Protein AF-A0A353CDD3-F1 (afdb_monomer_lite)

Foldseek 3Di:
DDDDPPPPPDPPDPPPVCPPDPDDPQLLPPQDDDPVLVVQLVVLCVVLPDDVVVVVLVVVQVVCVVVVNHDPVSVVVVVVVVVVVVVSSVVSNVSNVVSDDPVSVVVSVVVVVVVVVVVVVVVVVVVVVVVVVVVCVVVVNPDPDDPPDD

Sequence (150 aa):
MRGEGFGKGMRDGHGKGMRGGKHGGFGLRGIELTEAQKEQLKAIREANKPDPAIREEMKTIMMARRDGTITEEQKARVQTLRAQQMEKAQAVRAQVDAILTPEQKQQIETRKQEMRQKMEERRQQWQQRREEFKQRKEAGETKPAEKAAI

Structure (mmCIF, N/CA/C/O backbone):
data_AF-A0A353CDD3-F1
#
_entry.id   AF-A0A353CDD3-F1
#
loop_
_atom_site.group_PDB
_atom_site.id
_atom_site.type_symbol
_atom_site.label_atom_id
_atom_site.label_alt_id
_atom_site.label_comp_id
_atom_site.label_asym_id
_atom_site.label_entity_id
_atom_site.label_seq_id
_atom_site.pdbx_PDB_ins_code
_atom_site.Cartn_x
_atom_site.Cartn_y
_atom_site.Cartn_z
_atom_site.occupancy
_atom_site.B_iso_or_equiv
_atom_site.auth_seq_id
_atom_site.auth_comp_id
_atom_site.auth_asym_id
_atom_site.auth_atom_id
_atom_site.pdbx_PDB_model_num
ATOM 1 N N . MET A 1 1 ? -5.934 -13.709 -53.812 1.00 37.94 1 MET A N 1
ATOM 2 C CA . MET A 1 1 ? -6.498 -14.072 -52.494 1.00 37.94 1 MET A CA 1
ATOM 3 C C . MET A 1 1 ? -5.456 -13.774 -51.428 1.00 37.94 1 MET A C 1
ATOM 5 O O . MET A 1 1 ? -4.415 -14.415 -51.417 1.00 37.94 1 MET A O 1
ATOM 9 N N . ARG A 1 2 ? -5.671 -12.740 -50.610 1.00 40.97 2 ARG A N 1
ATOM 10 C CA . ARG A 1 2 ? -4.808 -12.384 -49.476 1.00 40.97 2 ARG A CA 1
ATOM 11 C C . ARG A 1 2 ? -5.759 -12.172 -48.299 1.00 40.97 2 ARG A C 1
ATOM 13 O O . ARG A 1 2 ? -6.581 -11.266 -48.355 1.00 40.97 2 ARG A O 1
ATOM 20 N N . GLY A 1 3 ? -5.726 -13.113 -47.357 1.00 35.84 3 GLY A N 1
ATOM 21 C CA . GLY A 1 3 ? -6.681 -13.233 -46.260 1.00 35.84 3 GLY A CA 1
ATOM 22 C C . GLY A 1 3 ? -6.722 -11.983 -45.391 1.00 35.84 3 GLY A C 1
ATOM 23 O O . GLY A 1 3 ? -5.690 -11.414 -45.036 1.00 35.84 3 GLY A O 1
ATOM 24 N N . GLU A 1 4 ? -7.943 -11.579 -45.084 1.00 37.47 4 GLU A N 1
ATOM 25 C CA . GLU A 1 4 ? -8.316 -10.460 -44.242 1.00 37.47 4 GLU A CA 1
ATOM 26 C C . GLU A 1 4 ? -7.745 -10.599 -42.821 1.00 37.47 4 GLU A C 1
ATOM 28 O O . GLU A 1 4 ? -8.157 -11.445 -42.028 1.00 37.47 4 GLU A O 1
ATOM 33 N N . GLY A 1 5 ? -6.802 -9.726 -42.470 1.00 35.28 5 GLY A N 1
ATOM 34 C CA . GLY A 1 5 ? -6.335 -9.553 -41.097 1.00 35.28 5 GLY A CA 1
ATOM 35 C C . GLY A 1 5 ? -7.300 -8.685 -40.291 1.00 35.28 5 GLY A C 1
ATOM 36 O O . GLY A 1 5 ? -6.998 -7.527 -40.007 1.00 35.28 5 GLY A O 1
ATOM 37 N N . PHE A 1 6 ? -8.456 -9.226 -39.902 1.00 37.97 6 PHE A N 1
ATOM 38 C CA . PHE A 1 6 ? -9.333 -8.581 -38.922 1.00 37.97 6 PHE A CA 1
ATOM 39 C C . PHE A 1 6 ? -8.887 -8.916 -37.497 1.00 37.97 6 PHE A C 1
ATOM 41 O O . PHE A 1 6 ? -9.201 -9.959 -36.934 1.00 37.97 6 PHE A O 1
ATOM 48 N N . GLY A 1 7 ? -8.164 -7.971 -36.897 1.00 37.22 7 GLY A N 1
ATOM 49 C CA . GLY A 1 7 ? -7.859 -7.933 -35.466 1.00 37.22 7 GLY A CA 1
ATOM 50 C C . GLY A 1 7 ? -7.893 -6.514 -34.901 1.00 37.22 7 GLY A C 1
ATOM 51 O O . GLY A 1 7 ? -7.254 -6.236 -33.893 1.00 3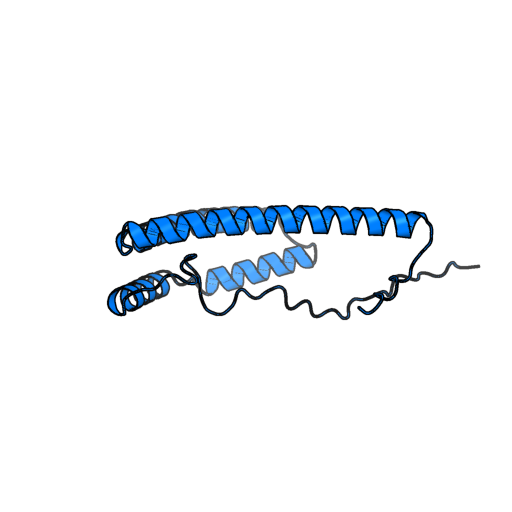7.22 7 GLY A O 1
ATOM 52 N N . LYS A 1 8 ? -8.610 -5.590 -35.553 1.00 43.03 8 LYS A N 1
ATOM 53 C CA . LYS A 1 8 ? -8.882 -4.243 -35.036 1.00 43.03 8 LYS A CA 1
ATOM 54 C C . LYS A 1 8 ? -10.191 -4.279 -34.245 1.00 43.03 8 LYS A C 1
ATOM 56 O O . LYS A 1 8 ? -11.201 -3.727 -34.655 1.00 43.03 8 LYS A O 1
ATOM 61 N N . GLY A 1 9 ? -10.173 -5.012 -33.135 1.00 35.81 9 GLY A N 1
ATOM 62 C CA . GLY A 1 9 ? -11.279 -5.098 -32.187 1.00 35.81 9 GLY A CA 1
ATOM 63 C C . GLY A 1 9 ? -10.868 -4.493 -30.851 1.00 35.81 9 GLY A C 1
ATOM 64 O O . GLY A 1 9 ? -10.059 -5.072 -30.137 1.00 35.81 9 GLY A O 1
ATOM 65 N N . MET A 1 10 ? -11.448 -3.338 -30.523 1.00 36.22 10 MET A N 1
ATOM 66 C CA . MET A 1 10 ? -11.604 -2.829 -29.155 1.00 36.22 10 MET A CA 1
ATOM 67 C C . MET A 1 10 ? -10.305 -2.568 -28.373 1.00 36.22 10 MET A C 1
ATOM 69 O O . MET A 1 10 ? -10.015 -3.205 -27.361 1.00 36.22 10 MET A O 1
ATOM 73 N N . ARG A 1 11 ? -9.566 -1.530 -28.779 1.00 42.19 11 ARG A N 1
ATOM 74 C CA . ARG A 1 11 ? -8.608 -0.837 -27.897 1.00 42.19 11 ARG A CA 1
ATOM 75 C C . ARG A 1 11 ? -9.111 0.558 -27.501 1.00 42.19 11 ARG A C 1
ATOM 77 O O . ARG A 1 11 ? -8.311 1.422 -27.188 1.00 42.19 11 ARG A O 1
ATOM 84 N N . ASP A 1 12 ? -10.430 0.743 -27.447 1.00 38.44 12 ASP A N 1
ATOM 85 C CA . ASP A 1 12 ? -11.107 1.973 -26.994 1.00 38.44 12 ASP A CA 1
ATOM 86 C C . ASP A 1 12 ? -11.748 1.795 -25.615 1.00 38.44 12 ASP A C 1
ATOM 88 O O . ASP A 1 12 ? -12.783 2.357 -25.273 1.00 38.44 12 ASP A O 1
ATOM 92 N N . GLY A 1 13 ? -11.113 0.977 -24.784 1.00 37.41 13 GLY A N 1
ATOM 93 C CA . GLY A 1 13 ? -11.340 0.989 -23.357 1.00 37.41 13 GLY A CA 1
ATOM 94 C C . GLY A 1 13 ? -10.179 1.714 -22.718 1.00 37.41 13 GLY A C 1
ATOM 95 O O . GLY A 1 13 ? -9.177 1.085 -22.380 1.00 37.41 13 GLY A O 1
ATOM 96 N N . HIS A 1 14 ? -10.336 3.009 -22.452 1.00 34.94 14 HIS A N 1
ATOM 97 C CA . HIS A 1 14 ? -9.774 3.578 -21.235 1.00 34.94 14 HIS A CA 1
ATOM 98 C C . HIS A 1 14 ? -10.346 2.789 -20.053 1.00 34.94 14 HIS A C 1
ATOM 100 O O . HIS A 1 14 ? -11.241 3.240 -19.340 1.00 34.94 14 HIS A O 1
ATOM 106 N N . GLY A 1 15 ? -9.815 1.587 -19.827 1.00 35.47 15 GLY A N 1
ATOM 107 C CA . GLY A 1 15 ? -9.817 0.973 -18.530 1.00 35.47 15 GLY A CA 1
ATOM 108 C C . GLY A 1 15 ? -9.078 1.966 -17.661 1.00 35.47 15 GLY A C 1
ATOM 109 O O . GLY A 1 15 ? -7.850 1.953 -17.589 1.00 35.47 15 GLY A O 1
ATOM 110 N N . LYS A 1 16 ? -9.836 2.861 -17.021 1.00 41.12 16 LYS A N 1
ATOM 111 C CA . LYS A 1 16 ? -9.509 3.406 -15.714 1.00 41.12 16 LYS A CA 1
ATOM 112 C C . LYS A 1 16 ? -9.305 2.177 -14.835 1.00 41.12 16 LYS A C 1
ATOM 114 O O . LYS A 1 16 ? -10.196 1.783 -14.091 1.00 41.12 16 LYS A O 1
ATOM 119 N N . GLY A 1 17 ? -8.156 1.514 -14.998 1.00 38.56 17 GLY A N 1
ATOM 120 C CA . GLY A 1 17 ? -7.668 0.504 -14.090 1.00 38.56 17 GLY A CA 1
ATOM 121 C C . GLY A 1 17 ? -7.796 1.176 -12.754 1.00 38.56 17 GLY A C 1
ATOM 122 O O . GLY A 1 17 ? -7.289 2.290 -12.613 1.00 38.56 17 GLY A O 1
ATOM 123 N N . MET A 1 18 ? -8.634 0.582 -11.905 1.00 39.75 18 MET A N 1
ATOM 124 C CA . MET A 1 18 ? -9.057 1.111 -10.624 1.00 39.75 18 MET A CA 1
ATOM 125 C C . MET A 1 18 ? -7.855 1.778 -9.966 1.00 39.75 18 MET A C 1
ATOM 127 O O . MET A 1 18 ? -7.027 1.118 -9.342 1.00 39.75 18 MET A O 1
ATOM 131 N N . ARG A 1 19 ? -7.718 3.095 -10.167 1.00 41.84 19 ARG A N 1
ATOM 132 C CA . ARG A 1 19 ? -6.777 3.915 -9.426 1.00 41.84 19 ARG A CA 1
ATOM 133 C C . ARG A 1 19 ? -7.405 3.878 -8.059 1.00 41.84 19 ARG A C 1
ATOM 135 O O . ARG A 1 19 ? -8.392 4.578 -7.840 1.00 41.84 19 ARG A O 1
ATOM 142 N N . GLY A 1 20 ? -6.927 2.939 -7.238 1.00 39.75 20 GLY A N 1
ATOM 143 C CA . GLY A 1 20 ? -7.345 2.757 -5.861 1.00 39.75 20 GLY A CA 1
ATOM 144 C C . GLY A 1 20 ? -7.517 4.143 -5.283 1.00 39.75 20 GLY A C 1
ATOM 145 O O . GLY A 1 20 ? -6.580 4.945 -5.312 1.00 39.75 20 GLY A O 1
ATOM 146 N N . GLY A 1 21 ? -8.774 4.455 -4.965 1.00 37.09 21 GLY A N 1
ATOM 147 C CA . GLY A 1 21 ? -9.197 5.804 -4.659 1.00 37.09 21 GLY A CA 1
ATOM 148 C C . GLY A 1 21 ? -8.294 6.410 -3.597 1.00 37.09 21 GLY A C 1
ATOM 149 O O . GLY A 1 21 ? -7.682 5.711 -2.795 1.00 37.09 21 GLY A O 1
ATOM 150 N N . LYS A 1 22 ? -8.245 7.735 -3.622 1.00 38.53 22 LYS A N 1
ATOM 151 C CA . LYS A 1 22 ? -7.446 8.684 -2.835 1.00 38.53 22 LYS A CA 1
ATOM 152 C C . LYS A 1 22 ? -7.392 8.453 -1.302 1.00 38.53 22 LYS A C 1
ATOM 154 O O . LYS A 1 22 ? -6.726 9.213 -0.608 1.00 38.53 22 LYS A O 1
ATOM 159 N N . HIS A 1 23 ? -8.001 7.393 -0.771 1.00 39.69 23 HIS A N 1
ATOM 160 C CA . HIS A 1 23 ? -8.051 7.025 0.639 1.00 39.69 23 HIS A CA 1
ATOM 161 C C . HIS A 1 23 ? -7.849 5.511 0.834 1.00 39.69 23 HIS A C 1
ATOM 163 O O . HIS A 1 23 ? -8.682 4.712 0.407 1.00 39.69 23 HIS A O 1
ATOM 169 N N . GLY A 1 24 ? -6.766 5.125 1.525 1.00 50.66 24 GLY A N 1
ATOM 170 C CA . GLY A 1 24 ? -6.637 3.783 2.112 1.00 50.66 24 GLY A CA 1
ATOM 171 C C . GLY A 1 24 ? -5.282 3.087 1.973 1.00 50.66 24 GLY A C 1
ATOM 172 O O . GLY A 1 24 ? -5.264 1.885 1.743 1.00 50.66 24 GLY A O 1
ATOM 173 N N . GLY A 1 25 ? -4.154 3.790 2.138 1.00 62.75 25 GLY A N 1
ATOM 174 C CA . GLY A 1 25 ? -2.808 3.184 2.075 1.00 62.75 25 GLY A CA 1
ATOM 175 C C . GLY A 1 25 ? -2.505 2.127 3.150 1.00 62.75 25 GLY A C 1
ATOM 176 O O . GLY A 1 25 ? -1.470 1.479 3.081 1.00 62.75 25 GLY A O 1
ATOM 177 N N . PHE A 1 26 ? -3.407 1.931 4.115 1.00 71.50 26 PHE A N 1
ATOM 178 C CA . PHE A 1 26 ? -3.201 1.064 5.280 1.00 71.50 26 PHE A CA 1
ATOM 179 C C . PHE A 1 26 ? -4.282 -0.011 5.458 1.00 71.50 26 PHE A C 1
ATOM 181 O O . PHE A 1 26 ? -4.304 -0.700 6.473 1.00 71.50 26 PHE A O 1
ATOM 188 N N . GLY A 1 27 ? -5.217 -0.148 4.509 1.00 75.38 27 GLY A N 1
ATOM 189 C CA . GLY A 1 27 ? -6.333 -1.095 4.651 1.00 75.38 27 GLY A CA 1
ATOM 190 C C . GLY A 1 27 ? -7.360 -0.714 5.729 1.00 75.38 27 GLY A C 1
ATOM 191 O O . GLY A 1 27 ? -8.208 -1.524 6.068 1.00 75.38 27 GLY A O 1
ATOM 192 N N . LEU A 1 28 ? -7.328 0.523 6.234 1.00 82.38 28 LEU A N 1
ATOM 193 C CA . LEU A 1 28 ? -8.234 1.037 7.279 1.00 82.38 28 LEU A CA 1
ATOM 194 C C . LEU A 1 28 ? -9.566 1.566 6.726 1.00 82.38 28 LEU A C 1
ATOM 196 O O . LEU A 1 28 ? -10.227 2.402 7.339 1.00 82.38 28 LEU A O 1
ATOM 200 N N . ARG A 1 29 ? -9.950 1.159 5.513 1.00 80.25 29 ARG A N 1
ATOM 201 C CA . ARG A 1 29 ? -11.140 1.706 4.859 1.00 80.25 29 ARG A CA 1
ATOM 202 C C . ARG A 1 29 ? -12.394 1.283 5.633 1.00 80.25 29 ARG A C 1
ATOM 204 O O . ARG A 1 29 ? -12.627 0.093 5.815 1.00 80.25 29 ARG A O 1
ATOM 211 N N . GLY A 1 30 ? -13.196 2.265 6.045 1.00 79.56 30 GLY A N 1
ATOM 212 C CA . GLY A 1 30 ? -14.444 2.051 6.785 1.00 79.56 30 GLY A CA 1
ATOM 213 C C . GLY A 1 30 ? -14.270 1.822 8.289 1.00 79.56 30 GLY A C 1
ATOM 214 O O . GLY A 1 30 ? -15.244 1.490 8.957 1.00 79.56 30 GLY A O 1
ATOM 215 N N . ILE A 1 31 ? -13.053 1.924 8.832 1.00 87.50 31 ILE A N 1
ATOM 216 C CA . ILE A 1 31 ? -12.827 1.924 10.284 1.00 87.50 31 ILE A CA 1
ATOM 217 C C . ILE A 1 31 ? -13.014 3.353 10.784 1.00 87.50 31 ILE A C 1
ATOM 219 O O . ILE A 1 31 ? -12.453 4.286 10.204 1.00 87.50 31 ILE A O 1
ATOM 223 N N . GLU A 1 32 ? -13.799 3.518 11.843 1.00 88.12 32 GLU A N 1
ATOM 224 C CA . GLU A 1 32 ? -13.895 4.794 12.541 1.00 88.12 32 GLU A CA 1
ATOM 225 C C . GLU A 1 32 ? -12.604 5.028 13.320 1.00 88.12 32 GLU A C 1
ATOM 227 O O . GLU A 1 32 ? -12.195 4.206 14.139 1.00 88.12 32 GLU A O 1
ATOM 232 N N . LEU A 1 33 ? -11.935 6.132 13.003 1.00 90.31 33 LEU A N 1
ATOM 233 C CA . LEU A 1 33 ? -10.674 6.545 13.604 1.00 90.31 33 LEU A CA 1
ATOM 234 C C . LEU A 1 33 ? -10.906 7.866 14.326 1.00 90.31 33 LEU A C 1
ATOM 236 O O . LEU A 1 33 ? -11.569 8.751 13.774 1.00 90.31 33 LEU A O 1
ATOM 240 N N . THR A 1 34 ? -10.328 8.016 15.514 1.00 92.88 34 THR A N 1
ATOM 241 C CA . THR A 1 34 ? -10.338 9.305 16.215 1.00 92.88 34 THR A CA 1
ATOM 242 C C . THR A 1 34 ? -9.495 10.329 15.452 1.00 92.88 34 THR A C 1
ATOM 244 O O . THR A 1 34 ? -8.633 9.965 14.646 1.00 92.88 34 THR A O 1
ATOM 247 N N . GLU A 1 35 ? -9.710 11.623 15.699 1.00 91.88 35 GLU A N 1
ATOM 248 C CA . GLU A 1 35 ? -8.902 12.674 15.062 1.00 91.88 35 GLU A CA 1
ATOM 249 C C . GLU A 1 35 ? -7.410 12.524 15.395 1.00 91.88 35 GLU A C 1
ATOM 251 O O . GLU A 1 35 ? -6.576 12.567 14.493 1.00 91.88 35 GLU A O 1
ATOM 256 N N . ALA A 1 36 ? -7.077 12.188 16.647 1.00 92.50 36 ALA A N 1
ATOM 257 C CA . ALA A 1 36 ? -5.702 11.905 17.057 1.00 92.50 36 ALA A CA 1
ATOM 258 C C . ALA A 1 36 ? -5.087 10.727 16.272 1.00 92.50 36 ALA A C 1
ATOM 260 O O . ALA A 1 36 ? -3.963 10.825 15.777 1.00 92.50 36 ALA A O 1
ATOM 261 N N . GLN A 1 37 ? -5.836 9.632 16.077 1.00 92.50 37 GLN A N 1
ATOM 262 C CA . GLN A 1 37 ? -5.374 8.502 15.262 1.00 92.50 37 GLN A CA 1
ATOM 263 C C . GLN A 1 37 ? -5.173 8.919 13.796 1.00 92.50 37 GLN A C 1
ATOM 265 O O . GLN A 1 37 ? -4.190 8.526 13.167 1.00 92.50 37 GLN A O 1
ATOM 270 N N . LYS A 1 38 ? -6.071 9.736 13.227 1.00 91.75 38 LYS A N 1
ATOM 271 C CA . LYS A 1 38 ? -5.940 10.242 11.849 1.00 91.75 38 LYS A CA 1
ATOM 272 C C . LYS A 1 38 ? -4.694 11.108 11.673 1.00 91.75 38 LYS A C 1
ATOM 274 O O . LYS A 1 38 ? -4.003 10.957 10.662 1.00 91.75 38 LYS A O 1
ATOM 279 N N . GLU A 1 39 ? -4.391 11.979 12.631 1.00 93.06 39 GLU A N 1
ATOM 280 C CA . GLU A 1 39 ? -3.183 12.808 12.615 1.00 93.06 39 GLU A CA 1
ATOM 281 C C . GLU A 1 39 ? -1.913 11.957 12.680 1.00 93.06 39 GLU A C 1
ATOM 283 O O . GLU A 1 39 ? -1.019 12.124 11.846 1.00 93.06 39 GLU A O 1
ATOM 288 N N . GLN A 1 40 ? -1.865 10.968 13.576 1.00 92.44 40 GLN A N 1
ATOM 289 C CA . GLN A 1 40 ? -0.735 10.039 13.663 1.00 92.44 40 GLN A CA 1
ATOM 290 C C . GLN A 1 40 ? -0.554 9.235 12.366 1.00 92.44 40 GLN A C 1
ATOM 292 O O . GLN A 1 40 ? 0.559 9.109 11.854 1.00 92.44 40 GLN A O 1
ATOM 297 N N . LEU A 1 41 ? -1.644 8.753 11.762 1.00 91.31 41 LEU A N 1
ATOM 298 C CA . LEU A 1 41 ? -1.595 8.056 10.472 1.00 91.31 41 LEU A CA 1
ATOM 299 C C . LEU A 1 41 ? -1.116 8.962 9.334 1.00 91.31 41 LEU A C 1
ATOM 301 O O . LEU A 1 41 ? -0.423 8.499 8.421 1.00 91.31 41 LEU A O 1
ATOM 305 N N . LYS A 1 42 ? -1.477 10.248 9.364 1.00 90.44 42 LYS A N 1
ATOM 306 C CA . LYS A 1 42 ? -0.977 11.237 8.408 1.00 90.44 42 LYS A CA 1
ATOM 307 C C . LYS A 1 42 ? 0.529 11.431 8.581 1.00 90.44 42 LYS A C 1
ATOM 309 O O . LYS A 1 42 ? 1.237 11.352 7.579 1.00 90.44 42 LYS A O 1
ATOM 314 N N . ALA A 1 43 ? 1.012 11.584 9.812 1.00 92.62 43 ALA A N 1
ATOM 315 C CA . ALA A 1 43 ? 2.438 11.709 10.107 1.00 92.62 43 ALA A CA 1
ATOM 316 C C . ALA A 1 43 ? 3.228 10.472 9.641 1.00 92.62 43 ALA A C 1
ATOM 318 O O . ALA A 1 43 ? 4.207 10.611 8.908 1.00 92.62 43 ALA A O 1
ATOM 319 N N . ILE A 1 44 ? 2.744 9.259 9.946 1.00 91.62 44 ILE A N 1
ATOM 320 C CA . ILE A 1 44 ? 3.346 8.002 9.463 1.00 91.62 44 ILE A CA 1
ATOM 321 C C . ILE A 1 44 ? 3.407 7.992 7.935 1.00 91.62 44 ILE A C 1
ATOM 323 O O . ILE A 1 44 ? 4.443 7.668 7.352 1.00 91.62 44 ILE A O 1
ATOM 327 N N . ARG A 1 45 ? 2.311 8.359 7.260 1.00 88.75 45 ARG A N 1
ATOM 328 C CA . ARG A 1 45 ? 2.263 8.398 5.794 1.00 88.75 45 ARG A CA 1
ATOM 329 C C . ARG A 1 45 ? 3.248 9.408 5.217 1.00 88.75 45 ARG A C 1
ATOM 331 O O . ARG A 1 45 ? 3.842 9.123 4.181 1.00 88.75 45 ARG A O 1
ATOM 338 N N . GLU A 1 46 ? 3.374 10.580 5.827 1.00 89.69 46 GLU A N 1
ATOM 339 C CA . GLU A 1 46 ? 4.268 11.642 5.366 1.00 89.69 46 GLU A CA 1
ATOM 340 C C . GLU A 1 46 ? 5.735 11.267 5.544 1.00 89.69 46 GLU A C 1
ATOM 342 O O . GLU A 1 46 ? 6.482 11.359 4.570 1.00 89.69 46 GLU A O 1
ATOM 347 N N . ALA A 1 47 ? 6.106 10.732 6.708 1.00 89.25 47 ALA A N 1
ATOM 348 C CA . ALA A 1 47 ? 7.447 10.216 6.977 1.00 89.25 47 ALA A CA 1
ATOM 349 C C . ALA A 1 47 ? 7.830 9.060 6.037 1.00 89.25 47 ALA A C 1
ATOM 351 O O . ALA A 1 47 ? 8.992 8.884 5.680 1.00 89.25 47 ALA A O 1
ATOM 352 N N . ASN A 1 48 ? 6.843 8.278 5.589 1.00 87.38 48 ASN A N 1
ATOM 353 C CA . ASN A 1 48 ? 7.066 7.101 4.756 1.00 87.38 48 ASN A CA 1
ATOM 354 C C . ASN A 1 48 ? 6.756 7.304 3.271 1.00 87.38 48 ASN A C 1
ATOM 356 O O . ASN A 1 48 ? 6.692 6.316 2.530 1.00 87.38 48 ASN A O 1
ATOM 360 N N . LYS A 1 49 ? 6.611 8.551 2.805 1.00 85.38 49 LYS A N 1
ATOM 361 C CA . LYS A 1 49 ? 6.405 8.833 1.378 1.00 85.38 49 LYS A CA 1
ATOM 362 C C . LYS A 1 49 ? 7.490 8.150 0.525 1.00 85.38 49 LYS A C 1
ATOM 364 O O . LYS A 1 49 ? 8.651 8.085 0.934 1.00 85.38 49 LYS A O 1
ATOM 369 N N . PRO A 1 50 ? 7.115 7.569 -0.628 1.00 81.12 50 PRO A N 1
ATOM 370 C CA . PRO A 1 50 ? 8.089 7.004 -1.547 1.00 81.12 50 PRO A CA 1
ATOM 371 C C . PRO A 1 50 ? 8.950 8.122 -2.134 1.00 81.12 50 PRO A C 1
ATOM 373 O O . PRO A 1 50 ? 8.430 9.188 -2.471 1.00 81.12 50 PRO A O 1
ATOM 376 N N . ASP A 1 51 ? 10.243 7.846 -2.272 1.00 88.56 51 ASP A N 1
ATOM 377 C CA . ASP A 1 51 ? 11.193 8.748 -2.914 1.00 88.56 51 ASP A CA 1
ATOM 378 C C . ASP A 1 51 ? 10.776 8.982 -4.383 1.00 88.56 51 ASP A C 1
ATOM 380 O O . ASP A 1 51 ? 10.527 8.004 -5.110 1.00 88.56 51 ASP A O 1
ATOM 384 N N . PRO A 1 52 ? 10.643 10.245 -4.837 1.00 89.44 52 PRO A N 1
ATOM 385 C CA . PRO A 1 52 ? 10.352 10.547 -6.235 1.00 89.44 52 PRO A CA 1
ATOM 386 C C . PRO A 1 52 ? 11.348 9.903 -7.209 1.00 89.44 52 PRO A C 1
ATOM 388 O O . PRO A 1 52 ? 10.907 9.423 -8.254 1.00 89.44 52 PRO A O 1
ATOM 391 N N . ALA A 1 53 ? 12.631 9.789 -6.856 1.00 92.12 53 ALA A N 1
ATOM 392 C CA . ALA A 1 53 ? 13.640 9.159 -7.705 1.00 92.12 53 ALA A CA 1
ATOM 393 C C . ALA A 1 53 ? 13.344 7.667 -7.924 1.00 92.12 53 ALA A C 1
ATOM 395 O O . ALA A 1 53 ? 13.331 7.193 -9.059 1.00 92.12 53 ALA A O 1
ATOM 396 N N . ILE A 1 54 ? 12.981 6.934 -6.863 1.00 89.62 54 ILE A N 1
ATOM 397 C CA . ILE A 1 54 ? 12.568 5.521 -6.964 1.00 89.62 54 ILE A CA 1
ATOM 398 C C . ILE A 1 54 ? 11.315 5.387 -7.839 1.00 89.62 54 ILE A C 1
ATOM 400 O O . ILE A 1 54 ? 11.160 4.430 -8.602 1.00 89.62 54 ILE A O 1
ATOM 404 N N . ARG A 1 55 ? 10.389 6.347 -7.743 1.00 89.12 55 ARG A N 1
ATOM 405 C CA . ARG A 1 55 ? 9.172 6.350 -8.561 1.00 89.12 55 ARG A CA 1
ATOM 406 C C . ARG A 1 55 ? 9.478 6.566 -10.044 1.00 89.12 55 ARG A C 1
ATOM 408 O O . ARG A 1 55 ? 8.846 5.917 -10.880 1.00 89.12 55 ARG A O 1
ATOM 415 N N . GLU A 1 56 ? 10.390 7.473 -10.369 1.00 93.62 56 GLU A N 1
ATOM 416 C CA . GLU A 1 56 ? 10.837 7.723 -11.742 1.00 93.62 56 GLU A CA 1
ATOM 417 C C . GLU A 1 56 ? 11.608 6.533 -12.304 1.00 93.62 56 GLU A C 1
ATOM 419 O O . GLU A 1 56 ? 11.285 6.066 -13.395 1.00 93.62 56 GLU A O 1
ATOM 424 N N . GLU A 1 57 ? 12.523 5.963 -11.524 1.00 92.81 57 GLU A N 1
ATOM 425 C CA . GLU A 1 57 ? 13.258 4.752 -11.880 1.00 92.81 57 GLU A CA 1
ATOM 426 C C . GLU A 1 57 ? 12.298 3.599 -12.221 1.00 92.81 57 GLU A C 1
ATOM 428 O O . GLU A 1 57 ? 12.360 3.015 -13.305 1.00 92.81 57 GLU A O 1
ATOM 433 N N . MET A 1 58 ? 11.324 3.325 -11.347 1.00 91.31 58 MET A N 1
ATOM 434 C CA . MET A 1 58 ? 10.313 2.294 -11.593 1.00 91.31 58 MET A CA 1
ATOM 435 C C . MET A 1 58 ? 9.464 2.591 -12.833 1.00 91.31 58 MET A C 1
ATOM 437 O O . MET A 1 58 ? 9.087 1.667 -13.555 1.00 91.31 58 MET A O 1
ATOM 441 N N . LYS A 1 59 ? 9.154 3.864 -13.109 1.00 93.31 59 LYS A N 1
ATOM 442 C CA . LYS A 1 59 ? 8.428 4.260 -14.323 1.00 93.31 59 LYS A CA 1
ATOM 443 C C . LYS A 1 59 ? 9.253 3.944 -15.572 1.00 93.31 59 LYS A C 1
ATOM 445 O O . LYS A 1 59 ? 8.704 3.348 -16.497 1.00 93.31 59 LYS A O 1
ATOM 450 N N . THR A 1 60 ? 10.540 4.280 -15.575 1.00 94.75 60 THR A N 1
ATOM 451 C CA . THR A 1 60 ? 11.466 3.995 -16.680 1.00 94.75 60 THR A CA 1
ATOM 452 C C . THR A 1 60 ? 11.598 2.494 -16.924 1.00 94.75 60 THR A C 1
ATOM 454 O O . THR A 1 60 ? 11.425 2.040 -18.054 1.00 94.75 60 THR A O 1
ATOM 457 N N . ILE A 1 61 ? 11.786 1.693 -15.871 1.00 94.50 61 ILE A N 1
ATOM 458 C CA . ILE A 1 61 ? 11.884 0.231 -16.009 1.00 94.50 61 ILE A CA 1
ATOM 459 C C . ILE A 1 61 ? 10.571 -0.367 -16.539 1.00 94.50 61 ILE A C 1
ATOM 461 O O . ILE A 1 61 ? 10.576 -1.279 -17.366 1.00 94.50 61 ILE A O 1
ATOM 465 N N . MET A 1 62 ? 9.419 0.151 -16.107 1.00 92.62 62 MET A N 1
ATOM 466 C CA . MET A 1 62 ? 8.118 -0.312 -16.603 1.00 92.62 62 MET A CA 1
ATOM 467 C C . MET A 1 62 ? 7.872 0.081 -18.065 1.00 92.62 62 MET A C 1
ATOM 469 O O . MET A 1 62 ? 7.212 -0.674 -18.780 1.00 92.62 62 MET A O 1
ATOM 473 N N . MET A 1 63 ? 8.413 1.215 -18.522 1.00 94.94 63 MET A N 1
ATOM 474 C CA . MET A 1 63 ? 8.424 1.579 -19.943 1.00 94.94 63 MET A CA 1
ATOM 475 C C . MET A 1 63 ? 9.295 0.610 -20.742 1.00 94.94 63 MET A C 1
ATOM 477 O O . MET A 1 63 ? 8.780 -0.007 -21.667 1.00 94.94 63 MET A O 1
ATOM 481 N N . ALA A 1 64 ? 10.535 0.355 -20.312 1.00 94.00 64 ALA A N 1
ATOM 482 C CA . ALA A 1 64 ? 11.412 -0.625 -20.961 1.00 94.00 64 ALA A CA 1
ATOM 483 C C . ALA A 1 64 ? 10.771 -2.022 -21.025 1.00 94.00 64 ALA A C 1
ATOM 485 O O . ALA A 1 64 ? 10.800 -2.695 -22.052 1.00 94.00 64 ALA A O 1
ATOM 486 N N . ARG A 1 65 ? 10.086 -2.448 -19.955 1.00 94.12 65 ARG A N 1
ATOM 487 C CA . ARG A 1 65 ? 9.327 -3.707 -19.946 1.00 94.12 65 ARG A CA 1
ATOM 488 C C . ARG A 1 65 ? 8.207 -3.725 -20.982 1.00 94.12 65 ARG A C 1
ATOM 490 O O . ARG A 1 65 ? 7.995 -4.751 -21.621 1.00 94.12 65 ARG A O 1
ATOM 497 N N . ARG A 1 66 ? 7.453 -2.630 -21.097 1.00 94.19 66 ARG A N 1
ATOM 498 C CA . ARG A 1 66 ? 6.349 -2.507 -22.059 1.00 94.19 66 ARG A CA 1
ATOM 499 C C . ARG A 1 66 ? 6.867 -2.512 -23.494 1.00 94.19 66 ARG A C 1
ATOM 501 O O . ARG A 1 66 ? 6.230 -3.106 -24.355 1.00 94.19 66 ARG A O 1
ATOM 508 N N . ASP A 1 67 ? 8.005 -1.871 -23.713 1.00 94.44 67 ASP A N 1
ATOM 509 C CA . ASP A 1 67 ? 8.616 -1.705 -25.026 1.00 94.44 67 ASP A CA 1
ATOM 510 C C . ASP A 1 67 ? 9.485 -2.928 -25.409 1.00 94.44 67 ASP A C 1
ATOM 512 O O . ASP A 1 67 ? 10.001 -3.004 -26.518 1.00 94.44 67 ASP A O 1
ATOM 516 N N . GLY A 1 68 ? 9.605 -3.921 -24.515 1.00 94.25 68 GLY A N 1
ATOM 517 C CA . GLY A 1 68 ? 10.332 -5.174 -24.748 1.00 94.25 68 GLY A CA 1
ATOM 518 C C . GLY A 1 68 ? 11.853 -5.065 -24.598 1.00 94.25 68 GLY A C 1
ATOM 519 O O . GLY A 1 68 ? 12.560 -6.014 -24.913 1.00 94.25 68 GLY A O 1
ATOM 520 N N . THR A 1 69 ? 12.355 -3.939 -24.094 1.00 96.31 69 THR A N 1
ATOM 521 C CA . THR A 1 69 ? 13.783 -3.593 -23.996 1.00 96.31 69 THR A CA 1
ATOM 522 C C . THR A 1 69 ? 14.345 -3.711 -22.576 1.00 96.31 69 THR A C 1
ATOM 524 O O . THR A 1 69 ? 15.422 -3.196 -22.284 1.00 96.31 69 THR A O 1
ATOM 527 N N . ILE A 1 70 ? 13.621 -4.368 -21.664 1.00 95.88 70 ILE A N 1
ATOM 528 C CA . ILE A 1 70 ? 14.056 -4.528 -20.271 1.00 95.88 70 ILE A CA 1
ATOM 529 C C . ILE A 1 70 ? 15.318 -5.394 -20.162 1.00 95.88 70 ILE A C 1
ATOM 531 O O . ILE A 1 70 ? 15.361 -6.512 -20.675 1.00 95.88 70 ILE A O 1
ATOM 535 N N . THR A 1 71 ? 16.315 -4.908 -19.426 1.00 95.94 71 THR A N 1
ATOM 536 C CA . THR A 1 71 ? 17.564 -5.641 -19.165 1.00 95.94 71 THR A CA 1
ATOM 537 C C . THR A 1 71 ? 17.455 -6.548 -17.933 1.00 95.94 71 THR A C 1
ATOM 539 O O . THR A 1 71 ? 16.578 -6.366 -17.083 1.00 95.94 71 THR A O 1
ATOM 542 N N . GLU A 1 72 ? 18.353 -7.529 -17.795 1.00 95.44 72 GLU A N 1
ATOM 543 C CA . GLU A 1 72 ? 18.422 -8.365 -16.582 1.00 95.44 72 GLU A CA 1
ATOM 544 C C . GLU A 1 72 ? 18.753 -7.541 -15.329 1.00 95.44 72 GLU A C 1
ATOM 546 O O . GLU A 1 72 ? 18.144 -7.736 -14.278 1.00 95.44 72 GLU A O 1
ATOM 551 N N . GLU A 1 73 ? 19.624 -6.539 -15.452 1.00 94.94 73 GLU A N 1
ATOM 552 C CA . GLU A 1 73 ? 19.939 -5.604 -14.366 1.00 94.94 73 GLU A CA 1
ATOM 553 C C . GLU A 1 73 ? 18.696 -4.839 -13.899 1.00 94.94 73 GLU A C 1
ATOM 555 O O . GLU A 1 73 ? 18.437 -4.728 -12.701 1.00 94.94 73 GLU A O 1
ATOM 560 N N . GLN A 1 74 ? 17.862 -4.372 -14.834 1.00 94.25 74 GLN A N 1
ATOM 561 C CA . GLN A 1 74 ? 16.601 -3.707 -14.507 1.00 94.25 74 GLN A CA 1
ATOM 562 C C . GLN A 1 74 ? 15.607 -4.662 -13.832 1.00 94.25 74 GLN A C 1
ATOM 564 O O . GLN A 1 74 ? 14.880 -4.256 -12.920 1.00 94.25 74 GLN A O 1
ATOM 569 N N . LYS A 1 75 ? 15.572 -5.942 -14.229 1.00 94.06 75 LYS A N 1
ATOM 570 C CA . LYS A 1 75 ? 14.755 -6.958 -13.545 1.00 94.06 75 LYS A CA 1
ATOM 571 C C . LYS A 1 75 ? 15.233 -7.175 -12.110 1.00 94.06 75 LYS A C 1
ATOM 573 O O . LYS A 1 75 ? 14.397 -7.160 -11.204 1.00 94.06 75 LYS A O 1
ATOM 578 N N . ALA A 1 76 ? 16.539 -7.337 -11.899 1.00 95.69 76 ALA A N 1
ATOM 579 C CA . ALA A 1 76 ? 17.133 -7.485 -10.571 1.00 95.69 76 ALA A CA 1
ATOM 580 C C . ALA A 1 76 ? 16.855 -6.248 -9.705 1.00 95.69 76 ALA A C 1
ATOM 582 O O . ALA A 1 76 ? 16.358 -6.369 -8.585 1.00 95.69 76 ALA A O 1
ATOM 583 N N . ARG A 1 77 ? 17.033 -5.047 -10.267 1.00 94.19 77 ARG A N 1
ATOM 584 C CA . ARG A 1 77 ? 16.751 -3.776 -9.595 1.00 94.19 77 ARG A CA 1
ATOM 585 C C . ARG A 1 77 ? 15.308 -3.680 -9.110 1.00 94.19 77 ARG A C 1
ATOM 587 O O . ARG A 1 77 ? 15.064 -3.301 -7.966 1.00 94.19 77 ARG A O 1
ATOM 594 N N . VAL A 1 78 ? 14.342 -4.085 -9.935 1.00 93.88 78 VAL A N 1
ATOM 595 C CA . VAL A 1 78 ? 12.928 -4.132 -9.532 1.00 93.88 78 VAL A CA 1
ATOM 596 C C . VAL A 1 78 ? 12.698 -5.102 -8.373 1.00 93.88 78 VAL A C 1
ATOM 598 O O . VAL A 1 78 ? 11.879 -4.812 -7.500 1.00 93.88 78 VAL A O 1
ATOM 601 N N . GLN A 1 79 ? 13.375 -6.251 -8.346 1.00 93.62 79 GLN A N 1
ATOM 602 C CA . GLN A 1 79 ? 13.252 -7.198 -7.234 1.00 93.62 79 GLN A CA 1
ATOM 603 C C . GLN A 1 79 ? 13.796 -6.597 -5.935 1.00 93.62 79 GLN A C 1
ATOM 605 O O . GLN A 1 79 ? 13.097 -6.631 -4.922 1.00 93.62 79 GLN A O 1
ATOM 610 N N . THR A 1 80 ? 14.967 -5.957 -5.981 1.00 94.31 80 THR A N 1
ATOM 611 C CA . THR A 1 80 ? 15.549 -5.248 -4.833 1.00 94.31 80 THR A CA 1
ATOM 612 C C . THR A 1 80 ? 14.620 -4.149 -4.320 1.00 94.31 80 THR A C 1
ATOM 614 O O . THR A 1 80 ? 14.296 -4.117 -3.134 1.00 94.31 80 THR A O 1
ATOM 617 N N . LEU A 1 81 ? 14.110 -3.293 -5.212 1.00 91.69 81 LEU A N 1
ATOM 618 C CA . LEU A 1 81 ? 13.189 -2.214 -4.842 1.00 91.69 81 LEU A CA 1
ATOM 619 C C . LEU A 1 81 ? 11.878 -2.746 -4.247 1.00 91.69 81 LEU A C 1
ATOM 621 O O . LEU A 1 81 ? 11.302 -2.120 -3.356 1.00 91.69 81 LEU A O 1
ATOM 625 N N . ARG A 1 82 ? 11.387 -3.901 -4.715 1.00 90.00 82 ARG A N 1
ATOM 626 C CA . ARG A 1 82 ? 10.211 -4.560 -4.126 1.00 90.00 82 ARG A CA 1
ATOM 627 C C . ARG A 1 82 ? 10.494 -5.091 -2.729 1.00 90.00 82 ARG A C 1
ATOM 629 O O . ARG A 1 82 ? 9.650 -4.899 -1.861 1.00 90.00 82 ARG A O 1
ATOM 636 N N . ALA A 1 83 ? 11.641 -5.728 -2.508 1.00 91.94 83 ALA A N 1
ATOM 637 C CA . ALA A 1 83 ? 12.030 -6.222 -1.189 1.00 91.94 83 ALA A CA 1
ATOM 638 C C . ALA A 1 83 ? 12.116 -5.074 -0.171 1.00 91.94 83 ALA A C 1
ATOM 640 O O . ALA A 1 83 ? 11.451 -5.123 0.861 1.00 91.94 83 ALA A O 1
ATOM 641 N N . GLN A 1 84 ? 12.804 -3.986 -0.532 1.00 90.06 84 GLN A N 1
ATOM 642 C CA . GLN A 1 84 ? 12.900 -2.778 0.295 1.00 90.06 84 GLN A CA 1
ATOM 643 C C . GLN A 1 84 ? 11.524 -2.164 0.593 1.00 90.06 84 GLN A C 1
ATOM 645 O O . GLN A 1 84 ? 11.234 -1.765 1.721 1.00 90.06 84 GLN A O 1
ATOM 650 N N . GLN A 1 85 ? 10.634 -2.105 -0.406 1.00 88.88 85 GLN A N 1
ATOM 651 C CA . GLN A 1 85 ? 9.271 -1.618 -0.189 1.00 88.88 85 GLN A CA 1
ATOM 652 C C . GLN A 1 85 ? 8.451 -2.532 0.722 1.00 88.88 85 GLN A C 1
ATOM 654 O O . GLN A 1 85 ? 7.652 -2.020 1.503 1.00 88.88 85 GLN A O 1
ATOM 659 N N . MET A 1 86 ? 8.620 -3.854 0.636 1.00 88.25 86 MET A N 1
ATOM 660 C CA . MET A 1 86 ? 7.928 -4.796 1.519 1.00 88.25 86 MET A CA 1
ATOM 661 C C . MET A 1 86 ? 8.377 -4.634 2.969 1.00 88.25 86 MET A C 1
ATOM 663 O O . MET A 1 86 ? 7.524 -4.548 3.848 1.00 88.25 86 MET A O 1
ATOM 667 N N . GLU A 1 87 ? 9.680 -4.522 3.214 1.00 89.94 87 GLU A N 1
ATOM 668 C CA . GLU A 1 87 ? 10.230 -4.277 4.550 1.00 89.94 87 GLU A CA 1
ATOM 669 C C . GLU A 1 87 ? 9.704 -2.958 5.135 1.00 89.94 87 GLU A C 1
ATOM 671 O O . GLU A 1 87 ? 9.133 -2.932 6.228 1.00 89.94 87 GLU A O 1
ATOM 676 N N . LYS A 1 88 ? 9.761 -1.869 4.354 1.00 88.75 88 LYS A N 1
ATOM 677 C CA . LYS A 1 88 ? 9.194 -0.575 4.758 1.00 88.75 88 LYS A CA 1
ATOM 678 C C . LYS A 1 88 ? 7.692 -0.676 5.035 1.00 88.75 88 LYS A C 1
ATOM 680 O O . LYS A 1 88 ? 7.204 -0.114 6.012 1.00 88.75 88 LYS A O 1
ATOM 685 N N . ALA A 1 89 ? 6.945 -1.394 4.197 1.00 88.31 89 ALA A N 1
ATOM 686 C CA . ALA A 1 89 ? 5.510 -1.582 4.380 1.00 88.31 89 ALA A CA 1
ATOM 687 C C . ALA A 1 89 ? 5.185 -2.364 5.662 1.00 88.31 89 ALA A C 1
ATOM 689 O O . ALA A 1 89 ? 4.209 -2.026 6.329 1.00 88.31 89 ALA A O 1
ATOM 690 N N . GLN A 1 90 ? 5.993 -3.362 6.032 1.00 89.56 90 GLN A N 1
ATOM 691 C CA . GLN A 1 90 ? 5.845 -4.095 7.293 1.00 89.56 90 GLN A CA 1
ATOM 692 C C . GLN A 1 90 ? 6.124 -3.201 8.502 1.00 89.56 90 GLN A C 1
ATOM 694 O O . GLN A 1 90 ? 5.310 -3.160 9.424 1.00 89.56 90 GLN A O 1
ATOM 699 N N . ALA A 1 91 ? 7.209 -2.424 8.471 1.00 90.31 91 ALA A N 1
ATOM 700 C CA . ALA A 1 91 ? 7.534 -1.482 9.541 1.00 90.31 91 ALA A CA 1
ATOM 701 C C . ALA A 1 91 ? 6.418 -0.443 9.738 1.00 90.31 91 ALA A C 1
ATOM 703 O O . ALA A 1 91 ? 5.959 -0.195 10.852 1.00 90.31 91 ALA A O 1
ATOM 704 N N . VAL A 1 92 ? 5.912 0.116 8.638 1.00 90.88 92 VAL A N 1
ATOM 705 C CA . VAL A 1 92 ? 4.781 1.048 8.656 1.00 90.88 92 VAL A CA 1
ATOM 706 C C . VAL A 1 92 ? 3.512 0.377 9.169 1.00 90.88 92 VAL A C 1
ATOM 708 O O . VAL A 1 92 ? 2.774 0.975 9.949 1.00 90.88 92 VAL A O 1
ATOM 711 N N . ARG A 1 93 ? 3.250 -0.871 8.768 1.00 90.25 93 ARG A N 1
ATOM 712 C CA . ARG A 1 93 ? 2.095 -1.627 9.251 1.00 90.25 93 ARG A CA 1
ATOM 713 C C . ARG A 1 93 ? 2.147 -1.819 10.767 1.00 90.25 93 ARG A C 1
ATOM 715 O O . ARG A 1 93 ? 1.131 -1.594 11.413 1.00 90.25 93 ARG A O 1
ATOM 722 N N . ALA A 1 94 ? 3.312 -2.141 11.324 1.00 91.19 94 ALA A N 1
ATOM 723 C CA . ALA A 1 94 ? 3.498 -2.269 12.766 1.00 91.19 94 ALA A CA 1
ATOM 724 C C . ALA A 1 94 ? 3.223 -0.948 13.509 1.00 91.19 94 ALA A C 1
ATOM 726 O O . ALA A 1 94 ? 2.531 -0.951 14.525 1.00 91.19 94 ALA A O 1
ATOM 727 N N . GLN A 1 95 ? 3.684 0.190 12.972 1.00 91.88 95 GLN A N 1
ATOM 728 C CA . GLN A 1 95 ? 3.386 1.515 13.542 1.00 91.88 95 GLN A CA 1
ATOM 729 C C . GLN A 1 95 ? 1.884 1.822 13.525 1.00 91.88 95 GLN A C 1
ATOM 731 O O . GLN A 1 95 ? 1.341 2.331 14.501 1.00 91.88 95 GLN A O 1
ATOM 736 N N . VAL A 1 96 ? 1.198 1.483 12.429 1.00 91.31 96 VAL A N 1
ATOM 737 C CA . VAL A 1 96 ? -0.259 1.631 12.321 1.00 91.31 96 VAL A CA 1
ATOM 738 C C . VAL A 1 96 ? -0.971 0.739 13.335 1.00 91.31 96 VAL A C 1
ATOM 740 O O . VAL A 1 96 ? -1.858 1.208 14.041 1.00 91.31 96 VAL A O 1
ATOM 743 N N . ASP A 1 97 ? -0.576 -0.530 13.442 1.00 90.75 97 ASP A N 1
ATOM 744 C CA . ASP A 1 97 ? -1.196 -1.478 14.368 1.00 90.75 97 ASP A CA 1
ATOM 745 C C . ASP A 1 97 ? -0.976 -1.081 15.842 1.00 90.75 97 ASP A C 1
ATOM 747 O O . ASP A 1 97 ? -1.799 -1.424 16.687 1.00 90.75 97 ASP A O 1
ATOM 751 N N . ALA A 1 98 ? 0.068 -0.318 16.174 1.00 93.06 98 ALA A N 1
ATOM 752 C CA . ALA A 1 98 ? 0.279 0.203 17.527 1.00 93.06 98 ALA A CA 1
ATOM 753 C C . ALA A 1 98 ? -0.730 1.298 17.936 1.00 93.06 98 ALA A C 1
ATOM 755 O O . ALA A 1 98 ? -0.976 1.485 19.124 1.00 93.06 98 ALA A O 1
ATOM 756 N N . ILE A 1 99 ? -1.331 2.002 16.971 1.00 93.44 99 ILE A N 1
ATOM 757 C CA . ILE A 1 99 ? -2.261 3.123 17.208 1.00 93.44 99 ILE A CA 1
ATOM 758 C C . ILE A 1 99 ? -3.721 2.649 17.335 1.00 93.44 99 ILE A C 1
ATOM 760 O O . ILE A 1 99 ? -4.577 3.356 17.873 1.00 93.44 99 ILE A O 1
ATOM 764 N N . LEU A 1 100 ? -4.027 1.462 16.812 1.00 92.81 100 LEU A N 1
ATOM 765 C CA . LEU A 1 100 ? -5.387 0.928 16.738 1.00 92.81 100 LEU A CA 1
ATOM 766 C C . LEU A 1 100 ? -5.783 0.175 18.008 1.00 92.81 100 LEU A C 1
ATOM 768 O O . LEU A 1 100 ? -4.985 -0.584 18.567 1.00 92.81 100 LEU A O 1
ATOM 772 N N . THR A 1 101 ? -7.052 0.301 18.397 1.00 94.00 101 THR A N 1
ATOM 773 C CA . THR A 1 101 ? -7.620 -0.487 19.498 1.00 94.00 101 THR A CA 1
ATOM 774 C C . THR A 1 101 ? -7.798 -1.961 19.096 1.00 94.00 101 THR A C 1
ATOM 776 O O . THR A 1 101 ? -7.856 -2.276 17.898 1.00 94.00 101 THR A O 1
ATOM 779 N N . PRO A 1 102 ? -7.892 -2.894 20.063 1.00 93.50 102 PRO A N 1
ATOM 780 C CA . PRO A 1 102 ? -8.189 -4.300 19.780 1.00 93.50 102 PRO A CA 1
ATOM 781 C C . PRO A 1 102 ? -9.462 -4.493 18.942 1.00 93.50 102 PRO A C 1
ATOM 783 O O . PRO A 1 102 ? -9.465 -5.270 17.986 1.00 93.50 102 PRO A O 1
ATOM 786 N N . GLU A 1 103 ? -10.512 -3.724 19.224 1.00 91.56 103 GLU A N 1
ATOM 787 C CA . GLU A 1 103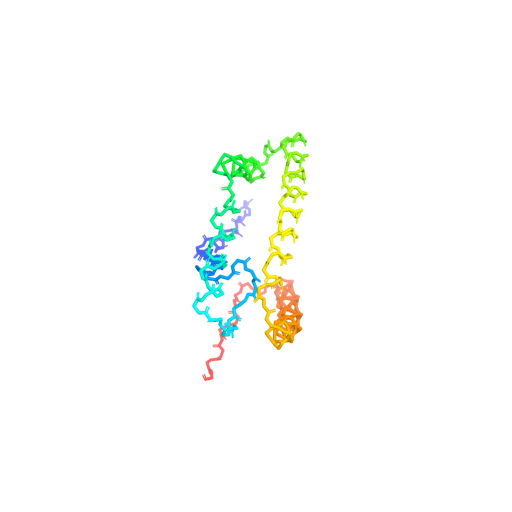 ? -11.795 -3.783 18.518 1.00 91.56 103 GLU A CA 1
ATOM 788 C C . GLU A 1 103 ? -11.640 -3.315 17.064 1.00 91.56 103 GLU A C 1
ATOM 790 O O . GLU A 1 103 ? -12.132 -3.962 16.136 1.00 91.56 103 GLU A O 1
ATOM 795 N N . GLN A 1 104 ? -10.890 -2.231 16.832 1.00 92.75 104 GLN A N 1
ATOM 796 C CA . GLN A 1 104 ? -10.579 -1.753 15.480 1.00 92.75 104 GLN A CA 1
ATOM 797 C C . GLN A 1 104 ? -9.771 -2.796 14.689 1.00 92.75 104 GLN A C 1
ATOM 799 O O . GLN A 1 104 ? -10.035 -3.016 13.503 1.00 92.75 104 GLN A O 1
ATOM 804 N N . LYS A 1 105 ? -8.817 -3.484 15.330 1.00 90.94 105 LYS A N 1
ATOM 805 C CA . LYS A 1 105 ? -8.045 -4.575 14.705 1.00 90.94 105 LYS A CA 1
ATOM 806 C C . LYS A 1 105 ? -8.942 -5.738 14.293 1.00 90.94 105 LYS A C 1
ATOM 808 O O . LYS A 1 105 ? -8.823 -6.231 13.170 1.00 90.94 105 LYS A O 1
ATOM 813 N N . GLN A 1 106 ? -9.872 -6.137 15.157 1.00 91.56 106 GLN A N 1
ATOM 814 C CA . GLN A 1 106 ? -10.819 -7.211 14.863 1.00 91.56 106 GLN A CA 1
ATOM 815 C C . GLN A 1 106 ? -11.742 -6.860 13.686 1.00 91.56 106 GLN A C 1
ATOM 817 O O . GLN A 1 106 ? -11.972 -7.693 12.803 1.00 91.56 106 GLN A O 1
ATOM 822 N N . GLN A 1 107 ? -12.214 -5.611 13.610 1.00 90.44 107 GLN A N 1
ATOM 823 C CA . GLN A 1 107 ? -13.000 -5.135 12.468 1.00 90.44 107 GLN A CA 1
ATOM 824 C C . GLN A 1 107 ? -12.204 -5.184 11.155 1.00 90.44 107 GLN A C 1
ATOM 826 O O . GLN A 1 107 ? -12.747 -5.555 10.111 1.00 90.44 107 GLN A O 1
ATOM 831 N N . ILE A 1 108 ? -10.913 -4.831 11.185 1.00 89.88 108 ILE A N 1
ATOM 832 C CA . ILE A 1 108 ? -10.039 -4.917 10.005 1.00 89.88 108 ILE A CA 1
ATOM 833 C C . ILE A 1 108 ? -9.894 -6.366 9.546 1.00 89.88 108 ILE A C 1
ATOM 835 O O . ILE A 1 108 ? -10.013 -6.630 8.348 1.00 89.88 108 ILE A O 1
ATOM 839 N N . GLU A 1 109 ? -9.652 -7.302 10.467 1.00 89.31 109 GLU A N 1
ATOM 840 C CA . GLU A 1 109 ? -9.465 -8.709 10.100 1.00 89.31 109 GLU A CA 1
ATOM 841 C C . GLU A 1 109 ? -10.750 -9.316 9.523 1.00 89.31 109 GLU A C 1
ATOM 843 O O . GLU A 1 109 ? -10.702 -9.970 8.482 1.00 89.31 109 GLU A O 1
ATOM 848 N N . THR A 1 110 ? -11.906 -9.005 10.114 1.00 90.19 110 THR A N 1
ATOM 849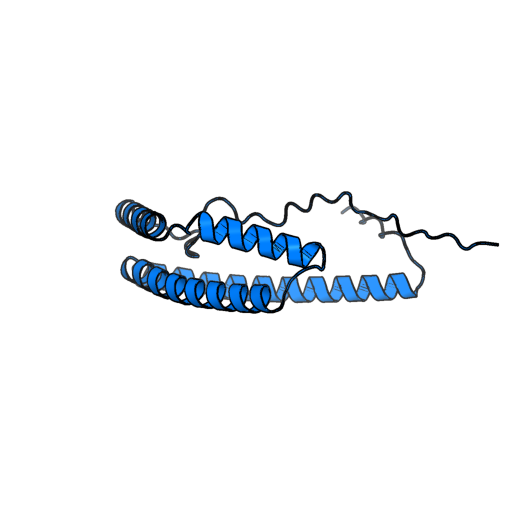 C CA . THR A 1 110 ? -13.218 -9.439 9.601 1.00 90.19 110 THR A CA 1
ATOM 850 C C . THR A 1 110 ? -13.429 -8.954 8.166 1.00 90.19 110 THR A C 1
ATOM 852 O O . THR A 1 110 ? -13.674 -9.740 7.251 1.00 90.19 110 THR A O 1
ATOM 855 N N . ARG A 1 111 ? -13.206 -7.660 7.911 1.00 88.31 111 ARG A N 1
ATOM 856 C CA . ARG A 1 111 ? -13.337 -7.097 6.557 1.00 88.31 111 ARG A CA 1
ATOM 857 C C . ARG A 1 111 ? -12.331 -7.672 5.575 1.00 88.31 111 ARG A C 1
ATOM 859 O O . ARG A 1 111 ? -12.627 -7.820 4.393 1.00 88.31 111 ARG A O 1
ATOM 866 N N . LYS A 1 112 ? -11.123 -7.987 6.030 1.00 87.19 112 LYS A N 1
ATOM 867 C CA . LYS A 1 112 ? -10.101 -8.631 5.202 1.00 87.19 112 LYS A CA 1
ATOM 868 C C . LYS A 1 112 ? -10.539 -10.036 4.782 1.00 87.19 112 LYS A C 1
ATOM 870 O O . LYS A 1 112 ? -10.285 -10.404 3.636 1.00 87.19 112 LYS A O 1
ATOM 875 N N . GLN A 1 113 ? -11.212 -10.788 5.650 1.00 90.12 113 GLN A N 1
ATOM 876 C CA . GLN A 1 113 ? -11.795 -12.088 5.305 1.00 90.12 113 GLN A CA 1
ATOM 877 C C . GLN A 1 113 ? -12.938 -11.943 4.292 1.00 90.12 113 GLN A C 1
ATOM 879 O O . GLN A 1 113 ? -12.900 -12.590 3.247 1.00 90.12 113 GLN A O 1
ATOM 884 N N . GLU A 1 114 ? -13.874 -11.016 4.512 1.00 89.69 114 GLU A N 1
ATOM 885 C CA . GLU A 1 114 ? -14.950 -10.728 3.546 1.00 89.69 114 GLU A CA 1
ATOM 886 C C . GLU A 1 114 ? -14.400 -10.312 2.173 1.00 89.69 114 GLU A C 1
ATOM 888 O O . GLU A 1 114 ? -14.883 -10.729 1.120 1.00 89.69 114 GLU A O 1
ATOM 893 N N . MET A 1 115 ? -13.356 -9.479 2.164 1.00 86.31 115 MET A N 1
ATOM 894 C CA . MET A 1 115 ? -12.697 -9.057 0.932 1.00 86.31 115 MET A CA 1
ATOM 895 C C . MET A 1 115 ? -12.003 -10.223 0.226 1.00 86.31 115 MET A C 1
ATOM 897 O O . MET A 1 115 ? -12.014 -10.258 -1.003 1.00 86.31 115 MET A O 1
ATOM 901 N N . ARG A 1 116 ? -11.418 -11.178 0.962 1.00 88.69 116 ARG A N 1
ATOM 902 C CA . ARG A 1 116 ? -10.845 -12.402 0.375 1.00 88.69 116 ARG A CA 1
ATOM 903 C C . ARG A 1 116 ? -11.923 -13.234 -0.313 1.00 88.69 116 ARG A C 1
ATOM 905 O O . ARG A 1 116 ? -11.742 -13.564 -1.480 1.00 88.69 116 ARG A O 1
ATOM 912 N N . GLN A 1 117 ? -13.059 -13.452 0.345 1.00 92.12 117 GLN A N 1
ATOM 913 C CA . GLN A 1 117 ? -14.192 -14.187 -0.229 1.00 92.12 117 GLN A CA 1
ATOM 914 C C . GLN A 1 117 ? -14.715 -13.513 -1.506 1.00 92.12 117 GLN A C 1
ATOM 916 O O . GLN A 1 117 ? -14.757 -14.130 -2.567 1.00 92.12 117 GLN A O 1
ATOM 921 N N . LYS A 1 118 ? -14.974 -12.199 -1.461 1.00 90.44 118 LYS A N 1
ATOM 922 C CA . LYS A 1 118 ? -15.406 -11.428 -2.644 1.00 90.44 118 LYS A CA 1
ATOM 923 C C . LYS A 1 118 ? -14.396 -11.483 -3.793 1.00 90.44 118 LYS A C 1
ATOM 925 O O . LYS A 1 118 ? -14.773 -11.437 -4.965 1.00 90.44 118 LYS A O 1
ATOM 930 N N . MET A 1 119 ? -13.100 -11.528 -3.483 1.00 87.00 119 MET A N 1
ATOM 931 C CA . MET A 1 119 ? -12.047 -11.658 -4.492 1.00 87.00 119 MET A CA 1
ATOM 932 C C . MET A 1 119 ? -12.011 -13.061 -5.105 1.00 87.00 119 MET A C 1
ATOM 934 O O . MET A 1 119 ? -11.781 -13.174 -6.310 1.00 87.00 119 MET A O 1
ATOM 938 N N . GLU A 1 120 ? -12.263 -14.106 -4.319 1.00 92.88 120 GLU A N 1
ATOM 939 C CA . GLU A 1 120 ? -12.375 -15.487 -4.797 1.00 92.88 120 GLU A CA 1
ATOM 940 C C . GLU A 1 120 ? -13.599 -15.680 -5.694 1.00 92.88 120 GLU A C 1
ATOM 942 O O . GLU A 1 120 ? -13.448 -16.162 -6.816 1.00 92.88 120 GLU A O 1
ATOM 947 N N . GLU A 1 121 ? -14.773 -15.207 -5.277 1.00 93.06 121 GLU A N 1
ATOM 948 C CA . GLU A 1 121 ? -15.994 -15.224 -6.096 1.00 93.06 121 GLU A CA 1
ATOM 949 C C . GLU A 1 121 ? -15.779 -14.494 -7.420 1.00 93.06 121 GLU A C 1
ATOM 951 O O . GLU A 1 121 ? -16.064 -15.008 -8.503 1.00 93.06 121 GLU A O 1
ATOM 956 N N . ARG A 1 122 ? -15.199 -13.290 -7.353 1.00 90.38 122 ARG A N 1
ATOM 957 C CA . ARG A 1 122 ? -14.861 -12.521 -8.548 1.00 90.38 122 ARG A CA 1
ATOM 958 C C . ARG A 1 122 ? -13.906 -13.316 -9.436 1.00 90.38 122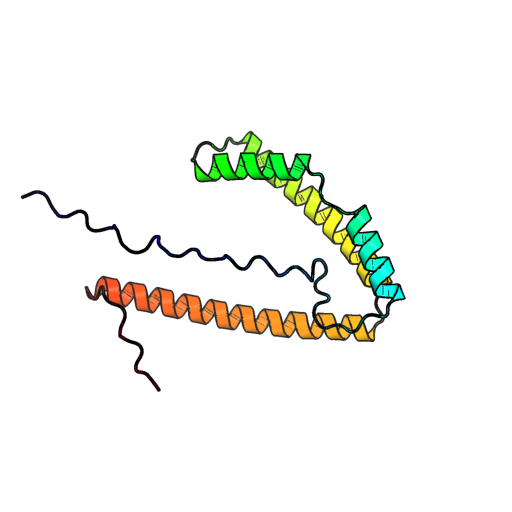 ARG A C 1
ATOM 960 O O . ARG A 1 122 ? -14.128 -13.380 -10.641 1.00 90.38 122 ARG A O 1
ATOM 967 N N . ARG A 1 123 ? -12.858 -13.930 -8.875 1.00 90.25 123 ARG A N 1
ATOM 968 C CA . ARG A 1 123 ? -11.902 -14.758 -9.628 1.00 90.25 123 ARG A CA 1
ATOM 969 C C . ARG A 1 123 ? -12.604 -15.913 -10.345 1.00 90.25 123 ARG A C 1
ATOM 971 O O . ARG A 1 123 ? -12.305 -16.124 -11.517 1.00 90.25 123 ARG A O 1
ATOM 978 N N . GLN A 1 124 ? -13.539 -16.599 -9.690 1.00 93.31 124 GLN A N 1
ATOM 979 C CA . GLN A 1 124 ? -14.334 -17.668 -10.302 1.00 93.31 124 GLN A CA 1
ATOM 980 C C . GLN A 1 124 ? -15.208 -17.138 -11.446 1.00 93.31 124 GLN A C 1
ATOM 982 O O . GLN A 1 124 ? -15.162 -17.677 -12.548 1.00 93.31 124 GLN A O 1
ATOM 987 N N . GLN A 1 125 ? -15.910 -16.017 -11.250 1.00 91.81 125 GLN A N 1
ATOM 988 C CA . GLN A 1 125 ? -16.708 -15.388 -12.313 1.00 91.81 125 GLN A CA 1
ATOM 989 C C . GLN A 1 125 ? -15.854 -14.983 -13.525 1.00 91.81 125 GLN A C 1
ATOM 991 O O . GLN A 1 125 ? -16.275 -15.143 -14.670 1.00 91.81 125 GLN A O 1
ATOM 996 N N . TRP A 1 126 ? -14.641 -14.462 -13.306 1.00 88.56 126 TRP A N 1
ATOM 997 C CA . TRP A 1 126 ? -13.713 -14.149 -14.399 1.00 88.56 126 TRP A CA 1
ATOM 998 C C . TRP A 1 126 ? -13.229 -15.401 -15.131 1.00 88.56 126 TRP A C 1
ATOM 1000 O O . TRP A 1 126 ? -13.056 -15.348 -16.348 1.00 88.56 126 TRP A O 1
ATOM 1010 N N . GLN A 1 127 ? -12.998 -16.506 -14.417 1.00 91.00 127 GLN A N 1
ATOM 1011 C CA . GLN A 1 127 ? -12.624 -17.786 -15.023 1.00 91.00 127 GLN A CA 1
ATOM 1012 C C . GLN A 1 127 ? -13.759 -18.331 -15.892 1.00 91.00 127 GLN A C 1
ATOM 1014 O O . GLN A 1 127 ? -13.523 -18.585 -17.070 1.00 91.00 127 GLN A O 1
ATOM 1019 N N . GLN A 1 128 ? -14.986 -18.367 -15.368 1.00 91.12 128 GLN A N 1
ATOM 1020 C CA . GLN A 1 128 ? -16.174 -18.799 -16.109 1.00 91.12 128 GLN A CA 1
ATOM 1021 C C . GLN A 1 128 ? -16.396 -17.960 -17.370 1.00 91.12 128 GLN A C 1
ATOM 1023 O O . GLN A 1 128 ? -16.463 -18.502 -18.467 1.00 91.12 128 GLN A O 1
ATOM 1028 N N . ARG A 1 129 ? -16.393 -16.623 -17.256 1.00 88.38 129 ARG A N 1
ATOM 1029 C CA . ARG A 1 129 ? -16.528 -15.727 -18.422 1.00 88.38 129 ARG A CA 1
ATOM 1030 C C . ARG A 1 129 ? -15.424 -15.937 -19.456 1.00 88.38 129 ARG A C 1
ATOM 1032 O O . ARG A 1 129 ? -15.650 -15.774 -20.652 1.00 88.38 129 ARG A O 1
ATOM 1039 N N . ARG A 1 130 ? -14.204 -16.246 -19.008 1.00 88.00 130 ARG A N 1
ATOM 1040 C CA . ARG A 1 130 ? -13.072 -16.510 -19.902 1.00 88.00 130 ARG A CA 1
ATOM 1041 C C . ARG A 1 130 ? -13.238 -17.841 -20.631 1.00 88.00 130 ARG A C 1
ATOM 1043 O O . ARG A 1 130 ? -12.852 -17.920 -21.792 1.00 88.00 130 ARG A O 1
ATOM 1050 N N . GLU A 1 131 ? -13.759 -18.864 -19.965 1.00 89.38 131 GLU A N 1
ATOM 1051 C CA . GLU A 1 131 ? -14.061 -20.168 -20.564 1.00 89.38 131 GLU A CA 1
ATOM 1052 C C . GLU A 1 131 ? -15.226 -20.071 -21.546 1.00 89.38 131 GLU A C 1
ATOM 1054 O O . GLU A 1 131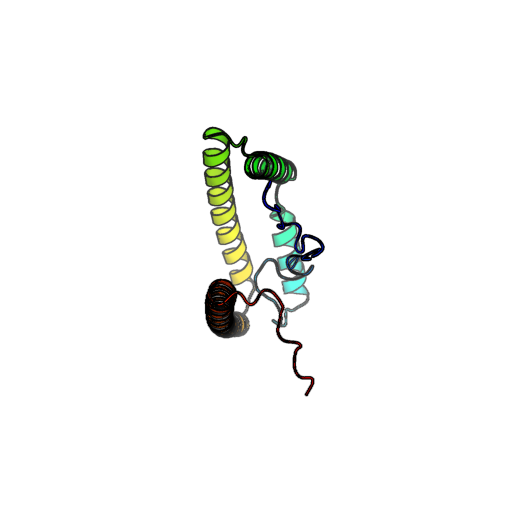 ? -15.075 -20.481 -22.692 1.00 89.38 131 GLU A O 1
ATOM 1059 N N . GLU A 1 132 ? -16.316 -19.414 -21.156 1.00 86.56 132 GLU A N 1
ATOM 1060 C CA . GLU A 1 132 ? -17.456 -19.119 -22.026 1.00 86.56 132 GLU A CA 1
ATOM 1061 C C . GLU A 1 132 ? -17.003 -18.368 -23.287 1.00 86.56 132 GLU A C 1
ATOM 1063 O O . GLU A 1 132 ? -17.309 -18.764 -24.407 1.00 86.56 132 GLU A O 1
ATOM 1068 N N . PHE A 1 133 ? -16.182 -17.323 -23.133 1.00 85.31 133 PHE A N 1
ATOM 1069 C CA . PHE A 1 133 ? -15.643 -16.587 -24.276 1.00 85.31 133 PHE A CA 1
ATOM 1070 C C . PHE A 1 133 ? -14.775 -17.459 -25.197 1.00 85.31 133 PHE A C 1
ATOM 1072 O O . PHE A 1 133 ? -14.827 -17.295 -26.416 1.00 85.31 133 PHE A O 1
ATOM 1079 N N . LYS A 1 134 ? -13.976 -18.383 -24.643 1.00 86.50 134 LYS A N 1
ATOM 1080 C CA . LYS A 1 134 ? -13.188 -19.329 -25.450 1.00 86.50 134 LYS A CA 1
ATOM 1081 C C . LYS A 1 134 ? -14.095 -20.269 -26.241 1.00 86.50 134 LYS A C 1
ATOM 1083 O O . LYS A 1 134 ? -13.902 -20.378 -27.445 1.00 86.50 134 LYS A O 1
ATOM 1088 N N . GLN A 1 135 ? -15.097 -20.860 -25.592 1.00 84.62 135 GLN A N 1
ATOM 1089 C CA . GLN A 1 135 ? -16.048 -21.769 -26.237 1.00 84.62 135 GLN A CA 1
ATOM 1090 C C . GLN A 1 135 ? -16.824 -21.068 -27.358 1.00 84.62 135 GLN A C 1
ATOM 1092 O O . GLN A 1 135 ? -16.922 -21.589 -28.463 1.00 84.62 135 GLN A O 1
ATOM 1097 N N . ARG A 1 136 ? -17.296 -19.836 -27.126 1.00 81.06 136 ARG A N 1
ATOM 1098 C CA . ARG A 1 136 ? -17.990 -19.039 -28.153 1.00 81.06 136 ARG A CA 1
ATOM 1099 C C . ARG A 1 136 ? -17.088 -18.693 -29.337 1.00 81.06 136 ARG A C 1
ATOM 1101 O O . ARG A 1 136 ? -17.521 -18.756 -30.484 1.00 81.06 136 ARG A O 1
ATOM 1108 N N . LYS A 1 137 ? -15.815 -18.385 -29.073 1.00 80.00 137 LYS A N 1
ATOM 1109 C CA . LYS A 1 137 ? -14.818 -18.158 -30.125 1.00 80.00 137 LYS A CA 1
ATOM 1110 C C . LYS A 1 137 ? -14.545 -19.430 -30.939 1.00 80.00 137 LYS A C 1
ATOM 1112 O O . LYS A 1 137 ? -14.416 -19.334 -32.155 1.00 80.00 137 LYS A O 1
ATOM 1117 N N . GLU A 1 138 ? -14.459 -20.591 -30.290 1.00 78.38 138 GLU A N 1
ATOM 1118 C CA . GLU A 1 138 ? -14.308 -21.900 -30.947 1.00 78.38 138 GLU A CA 1
ATOM 1119 C C . GLU A 1 138 ? -15.548 -22.273 -31.775 1.00 78.38 138 GLU A C 1
ATOM 1121 O O . GLU A 1 138 ? -15.410 -22.833 -32.858 1.00 78.38 138 GLU A O 1
ATOM 1126 N N . ALA A 1 139 ? -16.740 -21.868 -31.331 1.00 80.56 139 ALA A N 1
ATOM 1127 C CA . ALA A 1 139 ? -17.997 -22.019 -32.063 1.00 80.56 139 ALA A CA 1
ATOM 1128 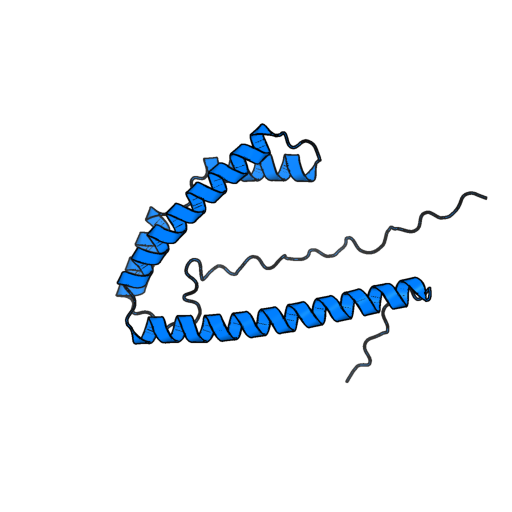C C . ALA A 1 139 ? -18.196 -20.998 -33.208 1.00 80.56 139 ALA A C 1
ATOM 1130 O O . ALA A 1 139 ? -19.220 -21.025 -33.886 1.00 80.56 139 ALA A O 1
ATOM 1131 N N . GLY A 1 140 ? -17.243 -20.085 -33.441 1.00 73.50 140 GLY A N 1
ATOM 1132 C CA . GLY A 1 140 ? -17.322 -19.078 -34.509 1.00 73.50 140 GLY A CA 1
ATOM 1133 C C . GLY A 1 140 ? -18.217 -17.867 -34.201 1.00 73.50 140 GLY A C 1
ATOM 1134 O O . GLY A 1 140 ? -18.393 -16.997 -35.056 1.00 73.50 140 GLY A O 1
ATOM 1135 N N . GLU A 1 141 ? -18.745 -17.746 -32.981 1.00 66.94 141 GLU A N 1
ATOM 1136 C CA . GLU A 1 141 ? -19.573 -16.615 -32.561 1.00 66.94 141 GLU A CA 1
ATOM 1137 C C . GLU A 1 141 ? -18.706 -15.436 -32.094 1.00 66.94 141 GLU A C 1
ATOM 1139 O O . GLU A 1 141 ? -18.144 -15.429 -30.998 1.00 66.94 141 GLU A O 1
ATOM 1144 N N . THR A 1 142 ? -18.602 -14.389 -32.916 1.00 58.66 142 THR A N 1
ATOM 1145 C CA . THR A 1 142 ? -17.738 -13.223 -32.633 1.00 58.66 142 THR A CA 1
ATOM 1146 C C . THR A 1 142 ? -18.468 -11.989 -32.088 1.00 58.66 142 THR A C 1
ATOM 1148 O O . THR A 1 142 ? -17.819 -10.980 -31.806 1.00 58.66 142 THR A O 1
ATOM 1151 N N . LYS A 1 143 ? -19.792 -12.036 -31.876 1.00 55.06 143 LYS A N 1
ATOM 1152 C CA . LYS A 1 143 ? -20.561 -10.917 -31.292 1.00 55.06 143 LYS A CA 1
ATOM 1153 C C . LYS A 1 143 ? -20.992 -11.203 -29.848 1.00 55.06 143 LYS A C 1
ATOM 1155 O O . LYS A 1 143 ? -21.399 -12.325 -29.552 1.00 55.06 143 LYS A O 1
ATOM 1160 N N . PRO A 1 144 ? -20.930 -10.226 -28.923 1.00 52.28 144 PRO A N 1
ATOM 1161 C CA . PRO A 1 144 ? -21.528 -10.397 -27.603 1.00 52.28 144 PRO A CA 1
ATOM 1162 C C . PRO A 1 144 ? -23.040 -10.594 -27.769 1.00 52.28 144 PRO A C 1
ATOM 1164 O O . PRO A 1 144 ? -23.659 -9.861 -28.536 1.00 52.28 144 PRO A O 1
ATOM 1167 N N . ALA A 1 145 ? -23.618 -11.578 -27.072 1.00 52.56 145 ALA A N 1
ATOM 1168 C CA . ALA A 1 145 ? -25.064 -11.638 -26.916 1.00 52.56 145 ALA A CA 1
ATOM 1169 C C . ALA A 1 145 ? -25.505 -10.300 -26.306 1.00 52.56 145 ALA A C 1
ATOM 1171 O O . ALA A 1 145 ? -24.953 -9.881 -25.280 1.00 52.56 145 ALA A O 1
ATOM 1172 N N . GLU A 1 146 ? -26.419 -9.595 -26.977 1.00 45.28 146 GLU A N 1
ATOM 1173 C CA . GLU A 1 146 ? -27.101 -8.450 -26.385 1.00 45.28 146 GLU A CA 1
ATOM 1174 C C . GLU A 1 146 ? -27.597 -8.890 -25.013 1.00 45.28 146 GLU A C 1
ATOM 1176 O O . GLU A 1 146 ? -28.271 -9.913 -24.882 1.00 45.28 146 GLU A O 1
ATOM 1181 N N . LYS A 1 147 ? -27.187 -8.171 -23.963 1.00 45.69 147 LYS A N 1
ATOM 1182 C CA . LYS A 1 147 ? -27.754 -8.397 -22.639 1.00 45.69 147 LYS A CA 1
ATOM 1183 C C . LYS A 1 147 ? -29.264 -8.258 -22.791 1.00 45.69 147 LYS A C 1
ATOM 1185 O O . LYS A 1 147 ? -29.722 -7.157 -23.087 1.00 45.69 147 LYS A O 1
ATOM 1190 N N . ALA A 1 148 ? -30.004 -9.345 -22.586 1.00 43.16 148 ALA A N 1
ATOM 1191 C CA . ALA A 1 148 ? -31.438 -9.266 -22.378 1.00 43.16 148 ALA A CA 1
ATOM 1192 C C . ALA A 1 148 ? -31.654 -8.299 -21.209 1.00 43.16 148 ALA A C 1
ATOM 1194 O O . ALA A 1 148 ? -31.193 -8.549 -20.092 1.00 43.16 148 ALA A O 1
ATOM 1195 N N . ALA A 1 149 ? -32.226 -7.138 -21.521 1.00 40.97 149 ALA A N 1
ATOM 1196 C CA . ALA A 1 149 ? -32.645 -6.172 -20.528 1.00 40.97 149 ALA A CA 1
ATOM 1197 C C . ALA A 1 149 ? -33.701 -6.854 -19.652 1.00 40.97 149 ALA A C 1
ATOM 1199 O O . ALA A 1 149 ? -34.704 -7.343 -20.170 1.00 40.97 149 ALA A O 1
ATOM 1200 N N . ILE A 1 150 ? -33.419 -6.934 -18.352 1.00 38.09 150 ILE A N 1
ATOM 1201 C CA . ILE A 1 150 ? -34.438 -7.134 -17.321 1.00 38.09 150 ILE A CA 1
ATOM 1202 C C . ILE A 1 150 ? -34.830 -5.742 -16.848 1.00 38.09 150 ILE A C 1
ATOM 1204 O O . ILE A 1 150 ? -33.888 -4.956 -16.577 1.00 38.09 150 ILE A O 1
#

Radius of gyration: 22.44 Å; chains: 1; bounding box: 54×35×72 Å

Secondary structure (DSSP, 8-state):
---------------------SS-TTS-TT----HHHHHHHHHHHHHTPPPHHHHHHHHHHHHHHHHT---HHHHHHHHHHHHHHHHHHHHHHHHHHHHS-HHHHHHHHHHHHHHHHHHHHHHHHHHHHHHHHHHHHHTT--SPPP----

pLDDT: mean 78.95, std 20.76, range [34.94, 96.31]